Protein AF-A0A6P0S6N4-F1 (afdb_monomer_lite)

Sequence (98 aa):
MPKDLLTTPTNVATKRIFVAGTRMNDGKTTTCLGLFAALQQKFRKVGFIKPVGQRFVKIDGQLIDEDSILLDKTYNVEVPIQSMSPIDGDGAHALDGD

pLDDT: mean 84.57, std 16.29, range [40.5, 98.06]

Structure (mmCIF, N/CA/C/O backbone):
data_AF-A0A6P0S6N4-F1
#
_entry.id   AF-A0A6P0S6N4-F1
#
loop_
_atom_site.group_PDB
_atom_site.id
_atom_site.type_symbol
_atom_site.label_atom_id
_atom_site.label_alt_id
_atom_site.label_comp_id
_atom_site.label_asym_id
_atom_site.label_entity_id
_atom_site.label_seq_id
_atom_site.pdbx_PDB_ins_code
_atom_site.Cartn_x
_atom_site.Cartn_y
_atom_site.Cartn_z
_atom_site.occupancy
_atom_site.B_iso_or_equiv
_atom_site.auth_seq_id
_atom_site.auth_comp_id
_atom_site.auth_asym_id
_atom_site.auth_atom_id
_atom_site.pdbx_PDB_model_num
ATOM 1 N N . MET A 1 1 ? 23.972 8.849 14.642 1.00 43.75 1 MET A N 1
ATOM 2 C CA . MET A 1 1 ? 23.915 7.485 15.209 1.00 43.75 1 MET A CA 1
ATOM 3 C C . MET A 1 1 ? 23.154 6.613 14.228 1.00 43.75 1 MET A C 1
ATOM 5 O O . MET A 1 1 ? 22.034 7.003 13.904 1.00 43.75 1 MET A O 1
ATOM 9 N N . PRO A 1 2 ? 23.713 5.507 13.711 1.00 54.12 2 PRO A N 1
ATOM 10 C CA . PRO A 1 2 ? 22.895 4.522 13.013 1.00 54.12 2 PRO A CA 1
ATOM 11 C C . PRO A 1 2 ? 21.823 4.064 14.004 1.00 54.12 2 PRO A C 1
ATOM 13 O O . PRO A 1 2 ? 22.151 3.699 15.130 1.00 54.12 2 PRO A O 1
ATOM 16 N N . LYS A 1 3 ? 20.542 4.175 13.645 1.00 65.00 3 LYS A N 1
ATOM 17 C CA . LYS A 1 3 ? 19.498 3.501 14.419 1.00 65.00 3 LYS A CA 1
ATOM 18 C C . LYS A 1 3 ? 19.725 2.011 14.217 1.00 65.00 3 LYS A C 1
ATOM 20 O O . LYS A 1 3 ? 19.717 1.565 13.070 1.00 65.00 3 LYS A O 1
ATOM 25 N N . ASP A 1 4 ? 19.932 1.276 15.302 1.00 82.56 4 ASP A N 1
ATOM 26 C CA . ASP A 1 4 ? 19.949 -0.182 15.252 1.00 82.56 4 ASP A CA 1
ATOM 27 C C . ASP A 1 4 ? 18.688 -0.659 14.520 1.00 82.56 4 ASP A C 1
ATOM 29 O O . ASP A 1 4 ? 17.574 -0.197 14.798 1.00 82.56 4 ASP A O 1
ATOM 33 N N . LEU A 1 5 ? 18.870 -1.523 13.519 1.00 81.50 5 LEU A N 1
ATOM 34 C CA . LEU A 1 5 ? 17.752 -2.072 12.764 1.00 81.50 5 LEU A CA 1
ATOM 35 C C . LEU A 1 5 ? 16.843 -2.846 13.719 1.00 81.50 5 LEU A C 1
ATOM 37 O O . LEU A 1 5 ? 17.297 -3.674 14.510 1.00 81.50 5 LEU A O 1
ATOM 41 N N . LEU A 1 6 ? 15.541 -2.588 13.625 1.00 83.81 6 LEU A N 1
ATOM 42 C CA . LEU A 1 6 ? 14.556 -3.324 14.403 1.00 83.81 6 LEU A CA 1
ATOM 43 C C . LEU A 1 6 ? 14.537 -4.789 13.951 1.00 83.81 6 LEU A C 1
ATOM 45 O O . LEU A 1 6 ? 14.347 -5.073 12.770 1.00 83.81 6 LEU A O 1
ATOM 49 N N . THR A 1 7 ? 14.667 -5.723 14.892 1.00 89.75 7 THR A N 1
ATOM 50 C CA . THR A 1 7 ? 14.520 -7.166 14.627 1.00 89.75 7 THR A CA 1
ATOM 51 C C . THR A 1 7 ? 13.056 -7.592 14.500 1.00 89.75 7 THR 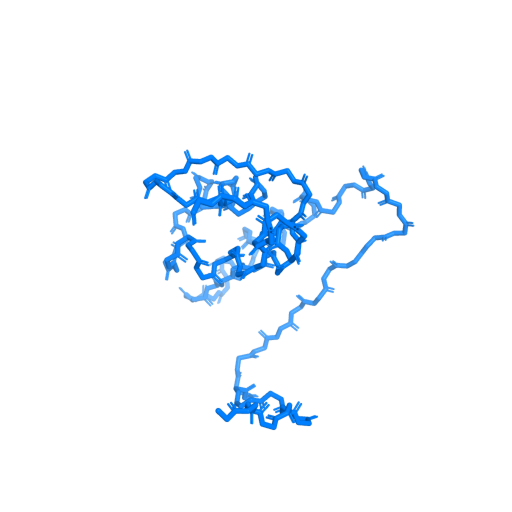A C 1
ATOM 53 O O . THR A 1 7 ? 12.759 -8.631 13.914 1.00 89.75 7 THR A O 1
ATOM 56 N N . THR A 1 8 ? 12.126 -6.780 15.012 1.00 86.31 8 THR A N 1
ATOM 57 C CA . THR A 1 8 ? 10.676 -6.992 14.912 1.00 86.31 8 THR A CA 1
ATOM 58 C C . THR A 1 8 ? 9.926 -5.665 14.750 1.00 86.31 8 THR A C 1
ATOM 60 O O . THR A 1 8 ? 10.355 -4.657 15.317 1.00 86.31 8 THR A O 1
ATOM 63 N N . PRO A 1 9 ? 8.773 -5.632 14.053 1.00 85.38 9 PRO A N 1
ATOM 64 C CA . PRO A 1 9 ? 7.949 -4.428 13.956 1.00 85.38 9 PRO A CA 1
ATOM 65 C C . PRO A 1 9 ? 7.435 -3.956 15.324 1.00 85.38 9 PRO A C 1
ATOM 67 O O . PRO A 1 9 ? 6.959 -4.760 16.121 1.00 85.38 9 PRO A O 1
ATOM 70 N N . THR A 1 10 ? 7.437 -2.643 15.564 1.00 90.75 10 THR A N 1
ATOM 71 C CA . THR A 1 10 ? 6.880 -2.041 16.794 1.00 90.75 10 THR A CA 1
ATOM 72 C C . THR A 1 10 ? 5.356 -2.129 16.859 1.00 90.75 10 THR A C 1
ATOM 74 O O . THR A 1 10 ? 4.774 -2.233 17.934 1.00 90.75 10 THR A O 1
ATOM 77 N N . ASN A 1 11 ? 4.685 -2.105 15.706 1.00 89.31 11 ASN A N 1
ATOM 78 C CA . ASN A 1 11 ? 3.245 -2.301 15.631 1.00 89.31 11 ASN A CA 1
ATOM 79 C C . ASN A 1 11 ? 2.928 -3.804 15.526 1.00 89.31 11 ASN A C 1
ATOM 81 O O . ASN A 1 11 ? 3.226 -4.445 14.517 1.00 89.31 11 ASN A O 1
ATOM 85 N N . VAL A 1 12 ? 2.261 -4.349 16.540 1.00 90.81 12 VAL A N 1
ATOM 86 C CA . VAL A 1 12 ? 1.824 -5.758 16.584 1.00 90.81 12 VAL A CA 1
ATOM 87 C C . VAL A 1 12 ? 0.305 -5.931 16.466 1.00 90.81 12 VAL A C 1
ATOM 89 O O . VAL A 1 12 ? -0.174 -7.045 16.286 1.00 90.81 12 VAL A O 1
ATOM 92 N N . ALA A 1 13 ? -0.460 -4.839 16.543 1.00 92.88 13 ALA A N 1
ATOM 93 C CA . ALA A 1 13 ? -1.922 -4.877 16.592 1.00 92.88 13 ALA A CA 1
ATOM 94 C C . ALA A 1 13 ? -2.571 -4.827 15.199 1.00 92.88 13 ALA A C 1
ATOM 96 O O . ALA A 1 13 ? -3.577 -5.492 14.948 1.00 92.88 13 ALA A O 1
ATOM 97 N N . THR A 1 14 ? -2.014 -4.033 14.278 1.00 92.62 14 THR A N 1
ATOM 98 C CA . THR A 1 14 ? -2.580 -3.875 12.933 1.00 92.62 14 THR A CA 1
ATOM 99 C C . THR A 1 14 ? -2.266 -5.102 12.083 1.00 92.62 14 THR A C 1
ATOM 101 O O . THR A 1 14 ? -1.101 -5.391 11.805 1.00 92.62 14 THR A O 1
ATOM 104 N N . LYS A 1 15 ? -3.308 -5.815 11.637 1.00 94.06 15 LYS A N 1
ATOM 105 C CA . LYS A 1 15 ? -3.173 -6.933 10.692 1.00 94.06 15 LYS A CA 1
ATOM 106 C C . LYS A 1 15 ? -2.644 -6.425 9.347 1.00 94.06 15 LYS A C 1
ATOM 108 O O . LYS A 1 15 ? -3.017 -5.341 8.907 1.00 94.06 15 LYS A O 1
ATOM 113 N N . ARG A 1 16 ? -1.788 -7.216 8.696 1.00 93.50 16 ARG A N 1
ATOM 114 C CA . ARG A 1 16 ? -1.120 -6.857 7.435 1.00 93.50 16 ARG A CA 1
ATOM 115 C C . ARG A 1 16 ? -1.303 -7.958 6.409 1.00 93.50 16 ARG A C 1
ATOM 117 O O . ARG A 1 16 ? -1.241 -9.133 6.758 1.00 93.50 16 ARG A O 1
ATOM 124 N N . ILE A 1 17 ? -1.480 -7.559 5.156 1.00 95.62 17 ILE A N 1
ATOM 125 C CA . ILE A 1 17 ? -1.466 -8.456 4.003 1.00 95.62 17 ILE A CA 1
ATOM 126 C C . ILE A 1 17 ? -0.332 -7.986 3.103 1.00 95.62 17 ILE A C 1
ATOM 128 O O . ILE A 1 17 ? -0.296 -6.822 2.711 1.00 95.62 17 ILE A O 1
ATOM 132 N N . PHE A 1 18 ? 0.601 -8.885 2.807 1.00 94.06 18 PHE A N 1
ATOM 133 C CA . PHE A 1 18 ? 1.657 -8.633 1.840 1.00 94.06 18 PHE A CA 1
ATOM 134 C C . PHE A 1 18 ? 1.246 -9.224 0.494 1.00 94.06 18 PHE A C 1
ATOM 136 O O . PHE A 1 18 ? 0.958 -10.417 0.403 1.00 94.06 18 PHE A O 1
ATOM 143 N N . VAL A 1 19 ? 1.202 -8.382 -0.538 1.00 94.06 19 VAL A N 1
ATOM 144 C CA . VAL A 1 19 ? 0.868 -8.792 -1.905 1.00 94.06 19 VAL A CA 1
ATOM 145 C C . VAL A 1 19 ? 2.142 -8.756 -2.739 1.00 94.06 19 VAL A C 1
ATOM 147 O O . VAL A 1 19 ? 2.691 -7.689 -3.008 1.00 94.06 19 VAL A O 1
ATOM 150 N N . ALA A 1 20 ? 2.593 -9.931 -3.165 1.00 91.62 20 ALA A N 1
ATOM 151 C CA . ALA A 1 20 ? 3.692 -10.102 -4.106 1.00 91.62 20 ALA A CA 1
ATOM 152 C C . ALA A 1 20 ? 3.188 -10.756 -5.393 1.00 91.62 20 ALA A C 1
ATOM 154 O O . ALA A 1 20 ? 2.127 -11.374 -5.425 1.00 91.62 20 ALA A O 1
ATOM 155 N N . GLY A 1 21 ? 3.962 -10.622 -6.462 1.00 88.75 21 GLY A N 1
ATOM 156 C CA . GLY A 1 21 ? 3.712 -11.312 -7.721 1.00 88.75 21 GLY A CA 1
ATOM 157 C C . GLY A 1 21 ? 5.024 -11.794 -8.308 1.00 88.75 21 GLY A C 1
ATOM 158 O O . GLY A 1 21 ? 6.089 -11.279 -7.973 1.00 88.75 21 GLY A O 1
ATOM 159 N N . THR A 1 22 ? 4.933 -12.792 -9.173 1.00 90.00 22 THR A N 1
ATOM 160 C CA . THR A 1 22 ? 6.089 -13.493 -9.736 1.00 90.00 22 THR A CA 1
ATOM 161 C C . THR A 1 22 ? 6.793 -12.715 -10.842 1.00 90.00 22 THR A C 1
ATOM 163 O O . THR A 1 22 ? 7.966 -12.960 -11.108 1.00 90.00 22 THR A O 1
ATOM 166 N N . ARG A 1 23 ? 6.095 -11.779 -11.497 1.00 87.50 23 ARG A N 1
ATOM 167 C CA . ARG A 1 23 ? 6.626 -10.954 -12.590 1.00 87.50 23 ARG A CA 1
ATOM 168 C C . ARG A 1 23 ? 6.117 -9.518 -12.497 1.00 87.50 23 ARG A C 1
ATOM 170 O O . ARG A 1 23 ? 5.179 -9.188 -11.757 1.00 87.50 23 ARG A O 1
ATOM 177 N N . MET A 1 24 ? 6.737 -8.634 -13.273 1.00 84.69 24 MET A N 1
ATOM 178 C CA . MET A 1 24 ? 6.221 -7.288 -13.516 1.00 84.69 24 MET A CA 1
ATOM 179 C C . MET A 1 24 ? 4.885 -7.372 -14.273 1.00 84.69 24 MET A C 1
ATOM 181 O O . MET A 1 24 ? 4.693 -8.268 -15.083 1.00 84.69 24 MET A O 1
ATOM 185 N N . ASN A 1 25 ? 3.951 -6.461 -13.985 1.00 85.12 25 ASN A N 1
ATOM 186 C CA . ASN A 1 25 ? 2.627 -6.393 -14.628 1.00 85.12 25 ASN A CA 1
ATOM 187 C C . ASN A 1 25 ? 1.691 -7.619 -14.469 1.00 85.12 25 ASN A C 1
ATOM 189 O O . ASN A 1 25 ? 0.638 -7.643 -15.091 1.00 85.12 25 ASN A O 1
ATOM 193 N N . ASP A 1 26 ? 1.971 -8.554 -13.550 1.00 89.25 26 ASP A N 1
ATOM 194 C CA . ASP A 1 26 ? 1.087 -9.695 -13.191 1.00 89.25 26 ASP A CA 1
ATOM 195 C C . ASP A 1 26 ? -0.227 -9.302 -12.456 1.00 89.25 26 ASP A C 1
ATOM 197 O O . ASP A 1 26 ? -0.757 -10.058 -11.648 1.00 89.25 26 ASP A O 1
ATOM 201 N N . GLY A 1 27 ? -0.749 -8.085 -12.640 1.00 92.94 27 GLY A N 1
ATOM 202 C CA . GLY A 1 27 ? -2.029 -7.674 -12.037 1.00 92.94 27 GLY A CA 1
ATOM 203 C C . GLY A 1 27 ? -1.996 -7.381 -10.529 1.00 92.94 27 GLY A C 1
ATOM 204 O O . GLY A 1 27 ? -3.048 -7.282 -9.897 1.00 92.94 27 GLY A O 1
ATOM 205 N N . LYS A 1 28 ? -0.807 -7.200 -9.936 1.00 93.69 28 LYS A N 1
ATOM 206 C CA . LYS A 1 28 ? -0.637 -6.849 -8.508 1.00 93.69 28 LYS A CA 1
ATOM 207 C C . LYS A 1 28 ? -1.414 -5.588 -8.124 1.00 93.69 28 LYS A C 1
ATOM 209 O O . LYS A 1 28 ? -2.168 -5.619 -7.161 1.00 93.69 28 LYS A O 1
ATOM 214 N N . THR A 1 29 ? -1.274 -4.507 -8.894 1.00 94.00 29 THR A N 1
ATOM 215 C CA . THR A 1 29 ? -1.969 -3.236 -8.633 1.00 94.00 29 THR A CA 1
ATOM 216 C C . THR A 1 29 ? -3.488 -3.418 -8.677 1.00 94.00 29 THR A C 1
ATOM 218 O O . THR A 1 29 ? -4.179 -3.033 -7.739 1.00 94.00 29 THR A O 1
ATOM 221 N N . THR A 1 30 ? -4.014 -4.097 -9.700 1.00 96.19 30 THR A N 1
ATOM 222 C CA . THR A 1 30 ? -5.450 -4.414 -9.815 1.00 96.19 30 THR A CA 1
ATOM 223 C C . THR A 1 30 ? -5.947 -5.280 -8.657 1.00 96.19 30 THR A C 1
ATOM 225 O O . THR A 1 30 ? -7.020 -5.033 -8.110 1.00 96.19 30 THR A O 1
ATOM 228 N N . THR A 1 31 ? -5.148 -6.259 -8.233 1.00 96.75 31 THR A N 1
ATOM 229 C CA . THR A 1 31 ? -5.457 -7.103 -7.071 1.00 96.75 31 THR A CA 1
ATOM 230 C C . THR A 1 31 ? -5.502 -6.276 -5.788 1.00 96.75 31 THR A C 1
ATOM 232 O O . THR A 1 31 ? -6.442 -6.414 -5.008 1.00 96.75 31 THR A O 1
ATOM 235 N N . CYS A 1 32 ? -4.537 -5.373 -5.583 1.00 96.94 32 CYS A N 1
ATOM 236 C CA . CYS A 1 32 ? -4.530 -4.448 -4.451 1.00 96.94 32 CYS A CA 1
ATOM 237 C C . CYS A 1 32 ? -5.758 -3.533 -4.455 1.00 96.94 32 CYS A C 1
ATOM 239 O O . CYS A 1 32 ? -6.367 -3.370 -3.404 1.00 96.94 32 CYS A O 1
ATOM 241 N N . LEU A 1 33 ? -6.167 -2.995 -5.610 1.00 97.94 33 LEU A N 1
ATOM 242 C CA . LEU A 1 33 ? -7.382 -2.182 -5.730 1.00 97.94 33 LEU A CA 1
ATOM 243 C C . LEU A 1 33 ? -8.624 -2.955 -5.270 1.00 97.94 33 LEU A C 1
ATOM 245 O O . LEU A 1 33 ? -9.369 -2.457 -4.428 1.00 97.94 33 LEU A O 1
ATOM 249 N N . GLY A 1 34 ? -8.834 -4.171 -5.783 1.00 98.06 34 GLY A N 1
ATOM 250 C CA . GLY A 1 34 ? -9.987 -4.995 -5.410 1.00 98.06 34 GLY A CA 1
ATOM 251 C C . GLY A 1 34 ? -9.967 -5.408 -3.936 1.00 98.06 34 GLY A C 1
ATOM 252 O O . GLY A 1 34 ? -10.984 -5.320 -3.246 1.00 98.06 34 GLY A O 1
ATOM 253 N N . LEU A 1 35 ? -8.795 -5.801 -3.426 1.00 98.00 35 LEU A N 1
ATOM 254 C CA . LEU A 1 35 ? -8.617 -6.146 -2.017 1.00 98.00 35 LEU A CA 1
ATOM 255 C C . LEU A 1 35 ? -8.910 -4.946 -1.110 1.00 98.00 35 LEU A C 1
ATOM 257 O O . LEU A 1 35 ? -9.608 -5.093 -0.109 1.00 98.00 35 LEU A O 1
ATOM 261 N N . PHE A 1 36 ? -8.410 -3.762 -1.463 1.00 97.75 36 PHE A N 1
ATOM 262 C CA . PHE A 1 36 ? -8.603 -2.546 -0.682 1.00 97.75 36 PHE A CA 1
ATOM 263 C C . PHE A 1 36 ? -10.085 -2.162 -0.591 1.00 97.75 36 PHE A C 1
ATOM 265 O O . PHE A 1 36 ? -10.584 -1.949 0.513 1.00 97.75 36 PHE A O 1
ATOM 272 N N . ALA A 1 37 ? -10.812 -2.188 -1.715 1.00 97.81 37 ALA A N 1
ATOM 273 C CA . ALA A 1 37 ? -12.256 -1.949 -1.734 1.00 97.81 37 ALA A CA 1
ATOM 274 C C . ALA A 1 37 ? -13.020 -2.938 -0.839 1.00 97.81 37 ALA A C 1
ATOM 276 O O . ALA A 1 37 ? -13.880 -2.542 -0.052 1.00 97.81 37 ALA A O 1
ATOM 277 N N . ALA A 1 38 ? -12.685 -4.230 -0.915 1.00 98.06 38 ALA A N 1
ATOM 278 C CA . ALA A 1 38 ? -13.319 -5.253 -0.087 1.00 98.06 38 ALA A CA 1
ATOM 279 C C . ALA A 1 38 ? -13.003 -5.081 1.411 1.00 98.06 38 ALA A C 1
ATOM 281 O O . ALA A 1 38 ? -13.854 -5.348 2.262 1.00 98.06 38 ALA A O 1
ATOM 282 N N . LEU A 1 39 ? -11.791 -4.634 1.753 1.00 97.31 39 LEU A N 1
ATOM 283 C CA . LEU A 1 39 ? -11.398 -4.365 3.136 1.00 97.31 39 LEU A CA 1
ATOM 284 C C . LEU A 1 39 ? -12.085 -3.117 3.693 1.00 97.31 39 LEU A C 1
ATOM 286 O O . LEU A 1 39 ? -12.521 -3.158 4.842 1.00 97.31 39 LEU A O 1
ATOM 290 N N . GLN A 1 40 ? -12.238 -2.047 2.907 1.00 96.12 40 GLN A N 1
ATOM 291 C CA . GLN A 1 40 ? -12.950 -0.839 3.345 1.00 96.12 40 GLN A CA 1
ATOM 292 C C . GLN A 1 40 ? -14.421 -1.114 3.688 1.00 96.12 40 GLN A C 1
ATOM 294 O O . GLN A 1 40 ? -14.955 -0.514 4.614 1.00 96.12 40 GLN A O 1
ATOM 299 N N . GLN A 1 41 ? -15.063 -2.080 3.021 1.00 96.75 41 GLN A N 1
ATOM 300 C CA . GLN A 1 41 ? -16.426 -2.503 3.372 1.00 96.75 41 GLN A CA 1
ATOM 301 C C . GLN A 1 41 ? -16.517 -3.176 4.753 1.00 96.75 41 GLN A C 1
ATOM 303 O O . GLN A 1 41 ? -17.597 -3.250 5.333 1.00 96.75 41 GLN A O 1
ATOM 308 N N . LYS A 1 42 ? -15.401 -3.697 5.280 1.00 96.50 42 LYS A N 1
ATOM 309 C CA . LYS A 1 42 ? -15.361 -4.457 6.542 1.00 96.50 42 LYS A CA 1
ATOM 310 C C . LYS A 1 42 ? -14.694 -3.706 7.686 1.00 96.50 42 LYS A C 1
ATOM 312 O O . LYS A 1 42 ? -15.006 -3.963 8.847 1.00 96.50 42 LYS A O 1
ATOM 317 N N . PHE A 1 43 ? -13.755 -2.817 7.383 1.00 95.50 43 PHE A N 1
ATOM 318 C CA . PHE A 1 43 ? -12.922 -2.152 8.373 1.00 95.50 43 PHE A CA 1
ATOM 319 C C . PHE A 1 43 ? -12.961 -0.644 8.185 1.00 95.50 43 PHE A C 1
ATOM 321 O O . PHE A 1 43 ? -12.742 -0.133 7.094 1.00 95.50 43 PHE A O 1
ATOM 328 N N . ARG A 1 44 ? -13.140 0.075 9.296 1.00 92.06 44 ARG A N 1
ATOM 329 C CA . ARG A 1 44 ? -13.165 1.543 9.304 1.00 92.06 44 ARG A CA 1
ATOM 330 C C . ARG A 1 44 ? -11.833 2.178 8.894 1.00 92.06 44 ARG A C 1
ATOM 332 O O . ARG A 1 44 ? -11.826 3.295 8.405 1.00 92.06 44 ARG A O 1
ATOM 339 N N . LYS A 1 45 ? -10.70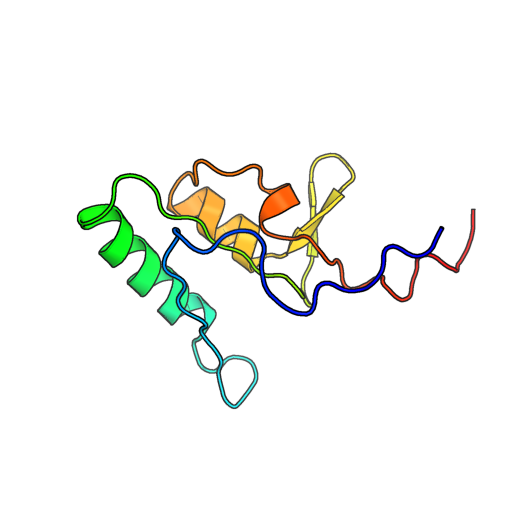7 1.507 9.155 1.00 93.62 45 LYS A N 1
ATOM 340 C CA . LYS A 1 45 ? -9.363 2.015 8.854 1.00 93.62 45 LYS A CA 1
ATOM 341 C C . LYS A 1 45 ? -8.598 0.991 8.034 1.00 93.62 45 LYS A C 1
ATOM 343 O O . LYS A 1 45 ? -8.263 -0.077 8.547 1.00 93.62 45 LYS A O 1
ATOM 348 N N . VAL A 1 46 ? -8.309 1.341 6.787 1.00 96.19 46 VAL A N 1
ATOM 349 C CA . VAL A 1 46 ? -7.496 0.549 5.861 1.00 96.19 46 VAL A CA 1
ATOM 350 C C . VAL A 1 46 ? -6.441 1.479 5.277 1.00 96.19 46 VAL A C 1
ATOM 352 O O . VAL A 1 46 ? -6.767 2.564 4.809 1.00 96.19 46 VAL A O 1
ATOM 355 N N . GLY A 1 47 ? -5.178 1.068 5.355 1.00 95.44 47 GLY A N 1
ATOM 356 C CA . GLY A 1 47 ? -4.048 1.794 4.783 1.00 95.44 47 GLY A CA 1
ATOM 357 C C . GLY A 1 47 ? -3.382 0.974 3.687 1.00 95.44 47 GLY A C 1
ATOM 358 O O . GLY A 1 47 ? -3.510 -0.252 3.652 1.00 95.44 47 GLY A O 1
ATOM 359 N N . PHE A 1 48 ? -2.665 1.656 2.805 1.00 95.81 48 PHE A N 1
ATOM 360 C CA . PHE A 1 48 ? -1.847 1.051 1.762 1.00 95.81 48 PHE A CA 1
ATOM 361 C C . PHE A 1 48 ? -0.426 1.602 1.865 1.00 95.81 48 PHE A C 1
ATOM 363 O O . PHE A 1 48 ? -0.226 2.744 2.266 1.00 95.81 48 PHE A O 1
ATOM 370 N N . ILE A 1 49 ? 0.559 0.771 1.541 1.00 93.19 49 ILE A N 1
ATOM 371 C CA . ILE A 1 49 ? 1.961 1.169 1.485 1.00 93.19 49 ILE A CA 1
ATOM 372 C C . ILE A 1 49 ? 2.620 0.457 0.309 1.00 93.19 49 ILE A C 1
ATOM 374 O O . ILE A 1 49 ? 2.525 -0.767 0.174 1.00 93.19 49 ILE A O 1
ATOM 378 N N . LYS A 1 50 ? 3.311 1.229 -0.522 1.00 91.19 50 LYS A N 1
ATOM 379 C CA . LYS A 1 50 ? 4.238 0.757 -1.537 1.00 91.19 50 LYS A CA 1
ATOM 380 C C . LYS A 1 50 ? 5.632 1.219 -1.123 1.00 91.19 50 LYS A C 1
ATOM 382 O O . LYS A 1 50 ? 6.044 2.318 -1.473 1.00 91.19 50 LYS A O 1
ATOM 387 N N . PRO A 1 51 ? 6.350 0.412 -0.322 1.00 82.25 51 PRO A N 1
ATOM 388 C CA . PRO A 1 51 ? 7.576 0.879 0.296 1.00 82.25 51 PRO A CA 1
ATOM 389 C C . PRO A 1 51 ? 8.681 1.116 -0.717 1.00 82.25 51 PRO A C 1
ATOM 391 O O . PRO A 1 51 ? 9.471 2.002 -0.476 1.00 82.25 51 PRO A O 1
ATOM 394 N N . VAL A 1 52 ? 8.731 0.354 -1.811 1.00 82.44 52 VAL A N 1
ATOM 395 C CA . VAL A 1 52 ? 9.721 0.511 -2.880 1.00 82.44 52 VAL A CA 1
ATOM 396 C C . VAL A 1 52 ? 8.968 0.651 -4.193 1.00 82.44 52 VAL A C 1
ATOM 398 O O . VAL A 1 52 ? 8.317 -0.300 -4.649 1.00 82.44 52 VAL A O 1
ATOM 401 N N . GLY A 1 53 ? 9.028 1.853 -4.755 1.00 74.31 53 GLY A N 1
ATOM 402 C CA . GLY A 1 53 ? 8.437 2.185 -6.043 1.00 74.31 53 GLY A CA 1
ATOM 403 C C . GLY A 1 53 ? 9.420 2.055 -7.203 1.00 74.31 53 GLY A C 1
ATOM 404 O O . GLY A 1 53 ? 10.634 1.984 -7.018 1.00 74.31 53 GLY A O 1
ATOM 405 N N . GLN A 1 54 ? 8.885 2.020 -8.419 1.00 77.69 54 GLN A N 1
ATOM 406 C CA . GLN A 1 54 ? 9.681 2.120 -9.656 1.00 77.69 54 GLN A CA 1
ATOM 407 C C . GLN A 1 54 ? 9.204 3.255 -10.565 1.00 77.69 54 GLN A C 1
ATOM 409 O O . GLN A 1 54 ? 9.918 3.635 -11.488 1.00 77.69 54 GLN A O 1
ATOM 414 N N . ARG A 1 55 ? 7.992 3.772 -10.337 1.00 84.12 55 ARG A N 1
ATOM 415 C CA . ARG A 1 55 ? 7.379 4.832 -11.137 1.00 84.12 55 ARG A CA 1
ATOM 416 C C . ARG A 1 55 ? 6.897 5.912 -10.188 1.00 84.12 55 ARG A C 1
ATOM 418 O O . ARG A 1 55 ? 6.034 5.643 -9.357 1.00 84.12 55 ARG A O 1
ATOM 425 N N . PHE A 1 56 ? 7.471 7.101 -10.311 1.00 87.62 56 PHE A N 1
ATOM 426 C CA . PHE A 1 56 ? 7.253 8.198 -9.377 1.00 87.62 56 PHE A CA 1
ATOM 427 C C . PHE A 1 56 ? 6.709 9.430 -10.088 1.00 87.62 56 PHE A C 1
ATOM 429 O O . PHE A 1 56 ? 7.096 9.733 -11.216 1.00 87.62 56 PHE A O 1
ATOM 436 N N . VAL A 1 57 ? 5.854 10.173 -9.390 1.00 88.12 57 VAL A N 1
ATOM 437 C CA . VAL A 1 57 ? 5.356 11.486 -9.806 1.00 88.12 57 VAL A CA 1
ATOM 438 C C . VAL A 1 57 ? 5.723 12.505 -8.734 1.00 88.12 57 VAL A C 1
ATOM 440 O O . VAL A 1 57 ? 5.588 12.229 -7.544 1.00 88.12 57 VAL A O 1
ATOM 443 N N . LYS A 1 58 ? 6.171 13.694 -9.151 1.00 87.44 58 LYS A N 1
ATOM 444 C CA . LYS A 1 58 ? 6.480 14.791 -8.228 1.00 87.44 58 LYS A CA 1
ATOM 445 C C . LYS A 1 58 ? 5.193 15.504 -7.797 1.00 87.44 58 LYS A C 1
ATOM 447 O O . LYS A 1 58 ? 4.543 16.139 -8.625 1.00 87.44 58 LYS A O 1
ATOM 452 N N . ILE A 1 59 ? 4.844 15.419 -6.516 1.00 81.94 59 ILE A N 1
ATOM 453 C CA . ILE A 1 59 ? 3.703 16.099 -5.884 1.00 81.94 59 ILE A CA 1
ATOM 454 C C . ILE A 1 59 ? 4.239 16.912 -4.707 1.00 81.94 59 ILE A C 1
ATOM 456 O O . ILE A 1 59 ? 4.922 16.368 -3.846 1.00 81.94 59 ILE A O 1
ATOM 460 N N . ASP A 1 60 ? 3.977 18.221 -4.689 1.00 84.38 60 ASP A N 1
ATOM 461 C CA . ASP A 1 60 ? 4.421 19.138 -3.625 1.00 84.38 60 ASP A CA 1
ATOM 462 C C . ASP A 1 60 ? 5.920 19.023 -3.291 1.00 84.38 60 ASP A C 1
ATOM 464 O O . ASP A 1 60 ? 6.348 19.077 -2.140 1.00 84.38 60 ASP A O 1
ATOM 468 N N . GLY A 1 61 ? 6.739 18.830 -4.328 1.00 84.12 61 GLY A N 1
ATOM 469 C CA . GLY A 1 61 ? 8.187 18.684 -4.192 1.00 84.12 61 GLY A CA 1
ATOM 470 C C . GLY A 1 61 ? 8.669 17.277 -3.829 1.00 84.12 61 GLY A C 1
ATOM 471 O O . GLY A 1 61 ? 9.875 17.058 -3.861 1.00 84.12 61 GLY A O 1
ATOM 472 N N . GLN A 1 62 ? 7.769 16.331 -3.561 1.00 83.12 62 GLN A N 1
ATOM 473 C CA . GLN A 1 62 ? 8.097 14.960 -3.164 1.00 83.12 62 GLN A CA 1
ATOM 474 C C . GLN A 1 62 ? 7.837 13.967 -4.291 1.00 83.12 62 GLN A C 1
ATOM 476 O O . GLN A 1 62 ? 6.884 14.128 -5.052 1.00 83.12 62 GLN A O 1
ATOM 481 N N . LEU A 1 63 ? 8.679 12.943 -4.403 1.00 86.56 63 LEU A N 1
ATOM 482 C CA . LEU A 1 63 ? 8.440 11.827 -5.309 1.00 86.56 63 LEU A CA 1
ATOM 483 C C . LEU A 1 63 ? 7.468 10.863 -4.628 1.00 86.56 63 LEU A C 1
ATOM 485 O O . LEU A 1 63 ? 7.632 10.522 -3.467 1.00 86.56 63 LEU A O 1
ATOM 489 N N . ILE A 1 64 ? 6.405 10.481 -5.329 1.00 89.44 64 ILE A N 1
ATOM 490 C CA . ILE A 1 64 ? 5.383 9.574 -4.806 1.00 89.44 64 ILE A CA 1
ATOM 491 C C . ILE A 1 64 ? 5.153 8.472 -5.833 1.00 89.44 64 ILE A C 1
ATOM 493 O O . ILE A 1 64 ? 4.961 8.763 -7.016 1.00 89.44 64 ILE A O 1
ATOM 497 N N . ASP A 1 65 ? 5.149 7.213 -5.392 1.00 91.81 65 ASP A N 1
ATOM 498 C CA . ASP A 1 65 ? 4.865 6.075 -6.266 1.00 91.81 65 ASP A CA 1
ATOM 499 C C . ASP A 1 65 ? 3.444 6.144 -6.861 1.00 91.81 65 ASP A C 1
ATOM 501 O O . ASP A 1 65 ? 2.459 6.451 -6.178 1.00 91.81 65 ASP A O 1
ATOM 505 N N . GLU A 1 66 ? 3.332 5.826 -8.150 1.00 92.75 66 GLU A N 1
ATOM 506 C CA . GLU A 1 66 ? 2.069 5.865 -8.893 1.00 92.75 66 GLU A CA 1
ATOM 507 C C . GLU A 1 66 ? 0.976 4.956 -8.312 1.00 92.75 66 GLU A C 1
ATOM 509 O O . GLU A 1 66 ? -0.197 5.332 -8.360 1.00 92.75 66 GLU A O 1
ATOM 514 N N . ASP A 1 67 ? 1.317 3.786 -7.747 1.00 93.12 67 ASP A N 1
ATOM 515 C CA . ASP A 1 67 ? 0.319 2.905 -7.126 1.00 93.12 67 ASP A CA 1
ATOM 516 C C . ASP A 1 67 ? -0.282 3.588 -5.882 1.00 93.12 67 ASP A C 1
ATOM 518 O O . ASP A 1 67 ? -1.483 3.467 -5.631 1.00 93.12 67 ASP A O 1
ATOM 522 N N . SER A 1 68 ? 0.521 4.340 -5.119 1.00 94.06 68 SER A N 1
ATOM 523 C CA . SER A 1 68 ? 0.043 5.098 -3.952 1.00 94.06 68 SER A CA 1
ATOM 524 C C . SER A 1 68 ? -0.917 6.213 -4.363 1.00 94.06 68 SER A C 1
ATOM 526 O O . SER A 1 68 ? -1.984 6.345 -3.767 1.00 94.06 68 SER A O 1
ATOM 528 N N . ILE A 1 69 ? -0.585 6.958 -5.424 1.00 93.88 69 ILE A N 1
ATOM 529 C CA . ILE A 1 69 ? -1.460 7.997 -5.993 1.00 93.88 69 ILE A CA 1
ATOM 530 C C . ILE A 1 69 ? -2.766 7.391 -6.498 1.00 93.88 69 ILE A C 1
ATOM 532 O O . ILE A 1 69 ? -3.840 7.948 -6.272 1.00 93.88 69 ILE A O 1
ATOM 536 N N . LEU A 1 70 ? -2.687 6.257 -7.196 1.00 95.44 70 LEU A N 1
ATOM 537 C CA . LEU A 1 70 ? -3.856 5.570 -7.724 1.00 95.44 70 LEU A CA 1
ATOM 538 C C . LEU A 1 70 ? -4.804 5.143 -6.600 1.00 95.44 70 LEU A C 1
ATOM 540 O O . LEU A 1 70 ? -6.005 5.399 -6.689 1.00 95.44 70 LEU A O 1
ATOM 544 N N . LEU A 1 71 ? -4.280 4.519 -5.543 1.00 96.31 71 LEU A N 1
ATOM 545 C CA . LEU A 1 71 ? -5.074 4.092 -4.389 1.00 96.31 71 LEU A CA 1
ATOM 546 C C . LEU A 1 71 ? -5.702 5.285 -3.665 1.00 96.31 71 LEU A C 1
ATOM 548 O O . LEU A 1 71 ? -6.900 5.252 -3.381 1.00 96.31 71 LEU A O 1
ATOM 552 N N . ASP A 1 72 ? -4.921 6.336 -3.418 1.00 95.19 72 ASP A N 1
ATOM 553 C CA . ASP A 1 72 ? -5.396 7.543 -2.746 1.00 95.19 72 ASP A CA 1
ATOM 554 C C . ASP A 1 72 ? -6.522 8.233 -3.528 1.00 95.19 72 ASP A C 1
ATOM 556 O O . ASP A 1 72 ? -7.611 8.443 -2.999 1.00 95.19 72 ASP A O 1
ATOM 560 N N . LYS A 1 73 ? -6.335 8.458 -4.834 1.00 95.50 73 LYS A N 1
ATOM 561 C CA . LYS A 1 73 ? -7.370 9.060 -5.691 1.00 95.50 73 LYS A CA 1
ATOM 562 C C . LYS A 1 73 ? -8.620 8.198 -5.843 1.00 95.50 73 LYS A C 1
ATOM 564 O O . LYS A 1 73 ? -9.700 8.738 -6.065 1.00 95.50 73 LYS A O 1
ATOM 569 N N . THR A 1 74 ? -8.482 6.874 -5.767 1.00 97.25 74 THR A N 1
ATOM 570 C CA . THR A 1 74 ? -9.619 5.955 -5.931 1.00 97.25 74 THR A CA 1
ATOM 571 C C . THR A 1 74 ? -10.449 5.849 -4.652 1.00 97.25 74 THR A C 1
ATOM 573 O O . THR A 1 74 ? -11.671 5.738 -4.732 1.00 97.25 74 THR A O 1
ATOM 576 N N . TYR A 1 75 ? -9.809 5.880 -3.478 1.00 96.38 75 TYR A N 1
ATOM 577 C CA . TYR A 1 75 ? -10.464 5.541 -2.210 1.00 96.38 75 TYR A CA 1
ATOM 578 C C . TYR A 1 75 ? -10.370 6.606 -1.114 1.00 96.38 75 TYR A C 1
ATOM 580 O O . TYR A 1 75 ? -10.853 6.346 -0.011 1.00 96.38 75 TYR A O 1
ATOM 588 N N . ASN A 1 76 ? -9.777 7.771 -1.400 1.00 93.81 76 ASN A N 1
ATOM 589 C CA . ASN A 1 76 ? -9.544 8.868 -0.455 1.00 93.81 76 ASN A CA 1
ATOM 590 C C . ASN A 1 76 ? -8.929 8.349 0.853 1.00 93.81 76 ASN A C 1
ATOM 592 O O . ASN A 1 76 ? -9.574 8.323 1.906 1.00 93.81 76 ASN A O 1
ATOM 596 N N . VAL A 1 77 ? -7.712 7.810 0.754 1.00 94.56 77 VAL A N 1
ATOM 597 C CA . VAL A 1 77 ? -7.102 7.050 1.844 1.00 94.56 77 VAL A CA 1
ATOM 598 C C . VAL A 1 77 ? -6.759 8.012 2.982 1.00 94.56 77 VAL A C 1
ATOM 600 O O . VAL A 1 77 ? -6.052 8.993 2.797 1.00 94.56 77 VAL A O 1
ATOM 603 N N . GLU A 1 78 ? -7.228 7.723 4.199 1.00 92.81 78 GLU A N 1
ATOM 604 C CA . GLU A 1 78 ? -6.971 8.553 5.391 1.00 92.81 78 GLU A CA 1
ATOM 605 C C . GLU A 1 78 ? -5.537 8.370 5.943 1.00 92.81 78 GLU A C 1
ATOM 607 O O . GLU A 1 78 ? -5.322 8.155 7.139 1.00 92.81 78 GLU A O 1
ATOM 612 N N . VAL A 1 79 ? -4.538 8.395 5.063 1.00 91.31 79 VAL A N 1
ATOM 613 C CA . VAL A 1 79 ? -3.112 8.290 5.379 1.00 91.31 79 VAL A CA 1
ATOM 614 C C . VAL A 1 79 ? -2.378 9.343 4.549 1.00 91.31 79 VAL A C 1
ATOM 616 O O . VAL A 1 79 ? -2.641 9.440 3.355 1.00 91.31 79 VAL A O 1
ATOM 619 N N . PRO A 1 80 ? -1.443 10.119 5.130 1.00 91.75 80 PRO A N 1
ATOM 620 C CA . PRO A 1 80 ? -0.623 11.034 4.344 1.00 91.75 80 PRO A CA 1
ATOM 621 C C . PRO A 1 80 ? 0.072 10.287 3.204 1.00 91.75 80 PRO A C 1
ATOM 623 O O . PRO A 1 80 ? 0.739 9.279 3.449 1.00 91.75 80 PRO A O 1
ATOM 626 N N . ILE A 1 81 ? -0.058 10.779 1.972 1.00 89.94 81 ILE A N 1
ATOM 627 C CA . ILE A 1 81 ? 0.410 10.069 0.774 1.00 89.94 81 ILE A CA 1
ATOM 628 C C . ILE A 1 81 ? 1.920 9.769 0.811 1.00 89.94 81 ILE A C 1
ATOM 630 O O . ILE A 1 81 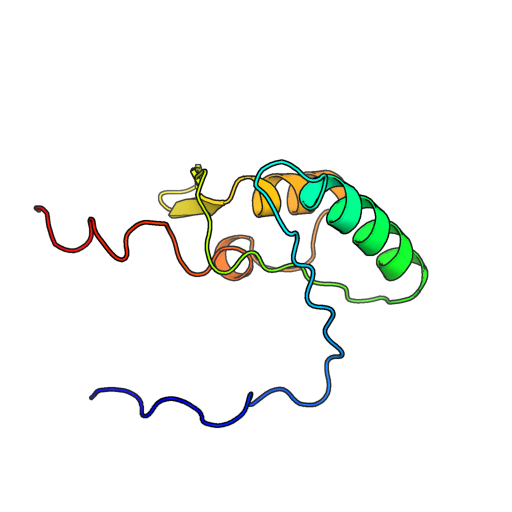? 2.375 8.721 0.356 1.00 89.94 81 ILE A O 1
ATOM 634 N N . GLN A 1 82 ? 2.689 10.624 1.484 1.00 87.38 82 GLN A N 1
ATOM 635 C CA . GLN A 1 82 ? 4.122 10.466 1.741 1.00 87.38 82 GLN A CA 1
ATOM 636 C C . GLN A 1 82 ? 4.431 9.229 2.596 1.00 87.38 82 GLN A C 1
ATOM 638 O O . GLN A 1 82 ? 5.441 8.558 2.423 1.00 87.38 82 GLN A O 1
ATOM 643 N N . SER A 1 83 ? 3.533 8.890 3.524 1.00 89.56 83 SER A N 1
ATOM 644 C CA . SER A 1 83 ? 3.666 7.694 4.365 1.00 89.56 83 SER A CA 1
ATOM 645 C C . SER A 1 83 ? 3.329 6.406 3.607 1.00 89.56 83 SER A C 1
ATOM 647 O O . SER A 1 83 ? 3.670 5.316 4.068 1.00 89.56 83 SER A O 1
ATOM 649 N N . MET A 1 84 ? 2.657 6.519 2.458 1.00 92.38 84 MET A N 1
ATOM 650 C CA . MET A 1 84 ? 2.322 5.392 1.587 1.00 92.38 84 MET A CA 1
ATOM 651 C C . MET A 1 84 ? 3.462 5.059 0.612 1.00 92.38 84 MET A C 1
ATOM 653 O O . MET A 1 84 ? 3.537 3.917 0.166 1.00 92.38 84 MET A O 1
ATOM 657 N N . SER A 1 85 ? 4.373 6.004 0.343 1.00 87.38 85 SER A N 1
ATOM 658 C CA . SER A 1 85 ? 5.541 5.857 -0.545 1.00 87.38 85 SER A CA 1
ATOM 659 C C . SER A 1 85 ? 6.854 6.230 0.171 1.00 87.38 85 SER A C 1
ATOM 661 O O . SER A 1 85 ? 7.450 7.252 -0.138 1.00 87.38 85 SER A O 1
ATOM 663 N N . PRO A 1 86 ? 7.304 5.460 1.179 1.00 73.44 86 PRO A N 1
ATOM 664 C CA . PRO A 1 86 ? 8.420 5.864 2.039 1.00 73.44 86 PRO A CA 1
ATOM 665 C C . PRO A 1 86 ? 9.829 5.702 1.445 1.00 73.44 86 PRO A C 1
ATOM 667 O O . PRO A 1 86 ? 10.766 6.233 2.039 1.00 73.44 86 PRO A O 1
ATOM 670 N N . ILE A 1 87 ? 10.021 4.937 0.363 1.00 70.38 87 ILE A N 1
ATOM 671 C CA . ILE A 1 87 ? 11.322 4.827 -0.316 1.00 70.38 87 ILE A CA 1
ATOM 672 C C . ILE A 1 87 ? 11.108 5.109 -1.795 1.00 70.38 87 ILE A C 1
ATOM 674 O O . ILE A 1 87 ? 10.541 4.298 -2.538 1.00 70.38 87 ILE A O 1
ATOM 678 N N . ASP A 1 88 ? 11.610 6.262 -2.206 1.00 59.06 88 ASP A N 1
ATOM 679 C CA . ASP A 1 88 ? 11.726 6.602 -3.609 1.00 59.06 88 ASP A CA 1
ATOM 680 C C . ASP A 1 88 ? 12.922 5.853 -4.197 1.00 59.06 88 ASP A C 1
ATOM 682 O O . ASP A 1 88 ? 13.851 5.488 -3.474 1.00 59.06 88 ASP A O 1
ATOM 686 N N . GLY A 1 89 ? 12.912 5.587 -5.505 1.00 51.12 89 GLY A N 1
ATOM 687 C CA . GLY A 1 89 ? 13.963 4.833 -6.210 1.00 51.12 89 GLY A CA 1
ATOM 688 C C . GLY A 1 89 ? 15.385 5.383 -6.017 1.00 51.12 89 GLY A C 1
ATOM 689 O O . GLY A 1 89 ? 16.352 4.716 -6.377 1.00 51.12 89 GLY A O 1
ATOM 690 N N . ASP A 1 90 ? 15.503 6.542 -5.368 1.00 48.69 90 ASP A N 1
ATOM 691 C CA . ASP A 1 90 ? 16.719 7.244 -4.996 1.00 48.69 90 ASP A CA 1
ATOM 692 C C . ASP A 1 90 ? 17.231 7.009 -3.579 1.00 48.69 90 ASP A C 1
ATOM 694 O O . ASP A 1 90 ? 17.725 7.908 -2.903 1.00 48.69 90 ASP A O 1
ATOM 698 N N . GLY A 1 91 ? 17.362 5.735 -3.221 1.00 46.22 91 GLY A N 1
ATOM 699 C CA . GLY A 1 91 ? 18.599 5.359 -2.528 1.00 46.22 91 GLY A CA 1
ATOM 700 C C . GLY A 1 91 ? 19.868 5.658 -3.361 1.00 46.22 91 GLY A C 1
ATOM 701 O O . GLY A 1 91 ? 20.964 5.580 -2.815 1.00 46.22 91 GLY A O 1
ATOM 702 N N . ALA A 1 92 ? 19.727 5.976 -4.662 1.00 41.81 92 ALA A N 1
ATOM 703 C CA . ALA A 1 92 ? 20.794 6.171 -5.644 1.00 41.81 92 ALA A CA 1
ATOM 704 C C . ALA A 1 92 ? 21.069 7.634 -6.080 1.00 41.81 92 ALA A C 1
ATOM 706 O O . ALA A 1 92 ? 22.243 7.952 -6.231 1.00 41.81 92 ALA A O 1
ATOM 707 N N . HIS A 1 93 ? 20.088 8.541 -6.239 1.00 43.81 93 HIS A N 1
ATOM 708 C CA . HIS A 1 93 ? 20.388 9.954 -6.584 1.00 43.81 93 HIS A CA 1
ATOM 709 C C . HIS A 1 93 ? 20.558 10.911 -5.391 1.00 43.81 93 HIS A C 1
ATOM 711 O O . HIS A 1 93 ? 20.839 12.087 -5.591 1.00 43.81 93 HIS A O 1
ATOM 717 N N . ALA A 1 94 ? 20.520 10.435 -4.142 1.00 40.53 94 ALA A N 1
ATOM 718 C CA . ALA A 1 94 ? 20.915 11.254 -2.986 1.00 40.53 94 ALA A CA 1
ATOM 719 C C . ALA A 1 94 ? 22.442 11.508 -2.884 1.00 40.53 94 ALA A C 1
ATOM 721 O O . ALA A 1 94 ? 22.897 12.086 -1.897 1.00 40.53 94 ALA A O 1
ATOM 722 N N . LEU A 1 95 ? 23.238 11.063 -3.868 1.00 41.66 95 LEU A N 1
ATOM 723 C CA . LEU A 1 95 ? 24.689 11.289 -3.944 1.00 41.66 95 LEU A CA 1
ATOM 724 C C . LEU A 1 95 ? 25.140 12.139 -5.142 1.00 41.66 95 LEU A C 1
ATOM 726 O O . LEU A 1 95 ? 26.324 12.458 -5.212 1.00 41.66 95 LEU A O 1
ATOM 730 N N . ASP A 1 96 ? 24.233 12.561 -6.024 1.00 44.59 96 ASP A N 1
ATOM 731 C CA . ASP A 1 96 ? 24.585 13.399 -7.172 1.00 44.59 96 ASP A CA 1
ATOM 732 C C . ASP A 1 96 ? 23.959 14.794 -7.042 1.00 44.59 96 ASP A C 1
ATOM 734 O O . ASP A 1 96 ? 22.870 15.056 -7.54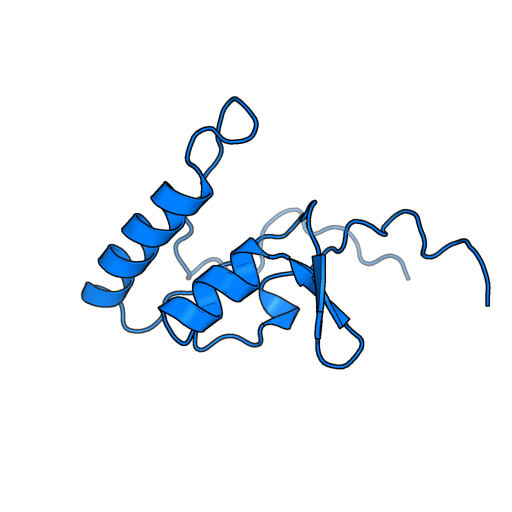0 1.00 44.59 96 ASP A O 1
ATOM 738 N N . GLY A 1 97 ? 24.709 15.675 -6.372 1.00 45.56 97 GLY A N 1
ATOM 739 C CA . GLY A 1 97 ? 24.813 17.102 -6.697 1.00 45.56 97 GLY A CA 1
ATOM 740 C C . GLY A 1 97 ? 23.617 18.008 -6.397 1.00 45.56 97 GLY A C 1
ATOM 741 O O . GLY A 1 97 ? 22.751 18.185 -7.245 1.00 45.56 97 GLY A O 1
ATOM 742 N N . ASP A 1 98 ? 23.675 18.673 -5.242 1.00 40.50 98 ASP A N 1
ATOM 743 C CA . ASP A 1 98 ? 23.774 20.141 -5.128 1.00 40.50 98 ASP A CA 1
ATOM 744 C C . ASP A 1 98 ? 24.564 20.496 -3.852 1.00 40.50 98 ASP A C 1
ATOM 746 O O . ASP A 1 98 ? 24.346 19.827 -2.811 1.00 40.50 98 ASP A O 1
#

Radius of gyration: 15.21 Å; chains: 1; bounding box: 41×34×31 Å

Foldseek 3Di:
DPDDDDPDDPDPPDDDDDQDDPDPPPCSLVVCLVVQVVVVVPDVADDAADAEADDWDQDPNDTAHPSLVVNCVVPVHPDDRCRRHVDYPPVPCVPDDD

Secondary structure (DSSP, 8-state):
-PPPPPSS-S--SS-------SSTTSSHHHHHHHHHHHHHTT-S------SB-SSEEEETTEEEEHHHHHHHHHH--SS-HHHH--B-S-SSGGGS--

=== Feature glossary ===
Legend for the data blocks above and below:

— What the protein is —

The amino-acid sequence is the protein's primary structure: the linear order of residues from the N-terminus to the C-terminus, written in one-letter code. Everything else here — the 3D coordinates, the secondary structure, the domain annotations — is ultimately a consequence of this string.

Database cross-references. InterPro integrates a dozen domain/family signature databases into unifie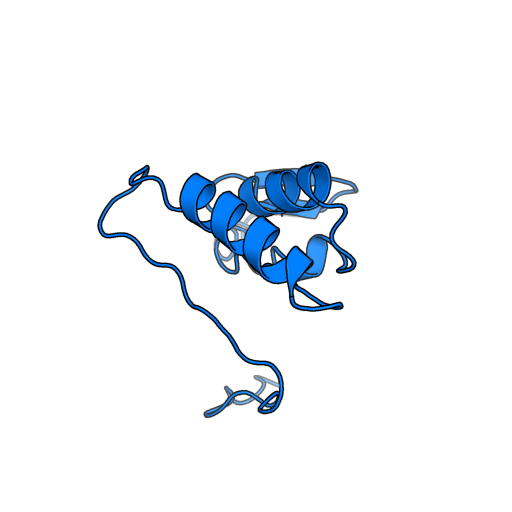d entries with residue-range hits. GO terms attach function/process/location labels with evidence codes. CATH codes position the fold in a four-level structural taxonomy. Organism is the NCBI-taxonomy species name.

— Where its atoms are —

The mmCIF block holds the 3D Cartesian coordinates of each backbone atom (N, Cα, C, O) in ångströms. mmCIF is the PDB's canonical archive format — a tagged-loop text representation of the atomic model.

The six renders are orthographic views along the three Cartesian axes in both directions. Representation (cartoon, sticks, or surface) and color scheme (sequence-rainbow or by-chain) vary across proteins so the training set covers all the common visualization conventions.

— Local backbone conformation —

Secondary structure is the local, repeating backbone conformation. DSSP classifies it into eight states by reading the hydrogen-bond network: three helix types (H, G, I), two β types (E, B), two non-regular types (T, S), and unstructured coil (-).

SS3 is a coarse helix/strand/coil call (letters a/b/c) made by the P-SEA algorithm from inter-Cα distances and dihedrals. It is less detailed than DSSP but needs only Cα positions.

Backbone dihedral angles. Every residue except chain termini has a φ (preceding-C → N → Cα → C) and a ψ (N → Cα → C → next-N). They are reported in degrees following the IUPAC sign convention. Secondary structure is essentially a statement about which (φ, ψ) basin each residue occupies.

— Global shape and packing —

The geometric summary reports three shape descriptors. Rg (radius of gyration) measures how spread out the Cα atoms are about their centre of mass; compact globular proteins have small Rg, elongated or unfolded ones large. Cα contacts (<8 Å, |i−j|>4) count long-range residue pairs in spatial proximity — high for tightly packed folds, near zero for rods or random coil. The bounding-box extents give the protein's footprint along x, y, z in Å.

Solvent accessibility: the surface area of each residue that a 1.4 Å water probe can touch, in Å². When only backbone atoms are present the absolute values are lower than full-atom SASA (side chains con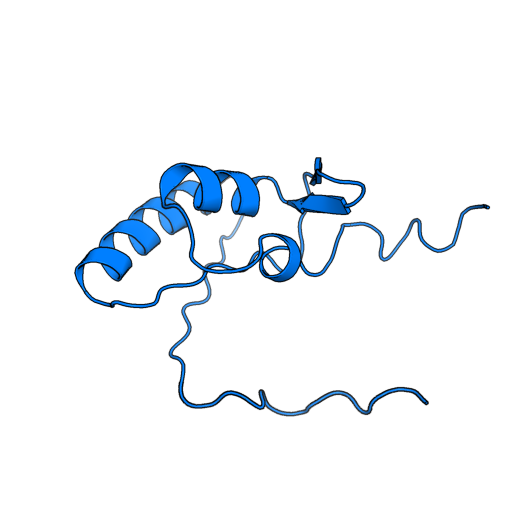tribute most of the area) and are flagged as backbone-only.

Plot images: a contact map (which residues are close in 3D, as an N×N binary image), a Ramachandran scatter (backbone torsion angles, revealing secondary-structure composition at a glance), and — for AlphaFold structures — a PAE heatmap (pairwise prediction confidence).

— Structural neighborhood —

Foldseek's 3Di representation compresses backbone geometry into a per-residue letter drawn from a learned twenty-state alphabet. It captures the tertiary interaction pattern around each residue — which residues are packed against it in space, regardless of where they are in sequence.

Structural nearest neighbors (via Foldseek easy-search vs the PDB). Reported per hit: target PDB id, E-value, and alignment TM-score. A TM-score above ~0.5 is the conventional threshold for 'same fold'.

— Confidence and disorder —

pLDDT (predicted Local Distance Difference Test) is AlphaFold's per-residue confidence score, ranging from 0 to 100. Values above 90 indicate high confidence (typically well-packed cores); 70–90 is confident; 50–70 low confidence; below 50 usually means the region is disordered or the prediction is unreliable there. AlphaFold stores pLDDT in the mmCIF B-factor column.

For experimental (PDB) structures, the B-factor (temperature factor) quantifies the positional spread of each atom in the crystal — a combination of thermal vibration and static disorder — in units of Å². High B-factors mark flexible loops or poorly resolved regions; low B-factors mark the rigid, well-ordered core.

Predicted Aligned Error (PAE) is an AlphaFold confidence matrix: entry (i, j) is the expected error in the position of residue j, in ångströms, when the prediction is superimposed on the true structure at residue i. Low PAE within a block of residues means that block is internally rigid and well-predicted; high PAE between two blocks means their relative placement is uncertain even if each block individually is confident.